Prote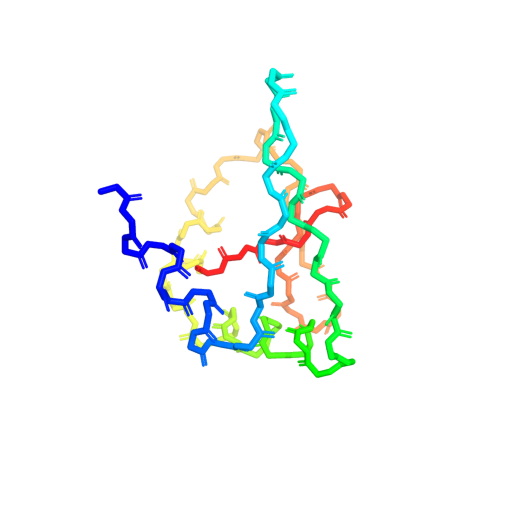in AF-A0A699XTT2-F1 (afdb_monomer_lite)

Organism: Tanacetum cinerariifolium (NCBI:txid118510)

Foldseek 3Di:
DCVVVVVCVVVVFDWDDDDDDDGPRPGPPPVCNVVVQLVVCVVDVVNVVCVVVDDPPFPWDADPSRFIDGPPHGDGD

Secondary structure (DSSP, 8-state):
--HHHHHHHHTT------SSS---------THHHHHHHHHHHH-HHHHHHHHHS-TTS-EEE-TT--EEETTEE---

pLDDT: mean 70.62, std 12.68, range [47.34, 87.0]

Sequence (77 aa):
EEEIIRDLERLGIELYVSGQQGYWASLRIKPDLISRIKEAQKEDSEIWIIFENLDKQVEFRLDDDNVLWQDTRLVIP

Radius of gyration: 14.7 Å; chains: 1; bounding box: 34×30×35 Å

Structure (mmCIF, N/CA/C/O backbone):
data_AF-A0A699XTT2-F1
#
_entry.id   AF-A0A69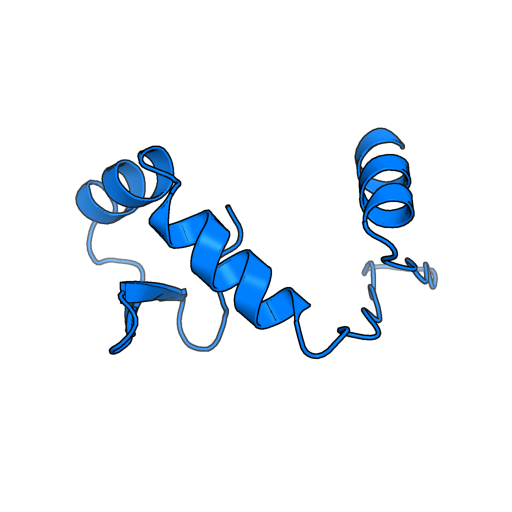9XTT2-F1
#
loop_
_atom_site.group_PDB
_atom_site.id
_atom_site.type_symbol
_atom_site.label_atom_id
_atom_site.label_alt_id
_atom_site.label_comp_id
_atom_site.label_asym_id
_atom_site.label_entity_id
_atom_site.label_seq_id
_atom_site.pdbx_PDB_ins_code
_atom_site.Cartn_x
_atom_site.Cartn_y
_atom_site.Cartn_z
_atom_site.occupancy
_atom_site.B_iso_or_equiv
_atom_site.auth_seq_id
_atom_site.auth_comp_id
_atom_site.auth_asym_id
_atom_site.auth_atom_id
_atom_site.pdbx_PDB_model_num
ATOM 1 N N . GLU A 1 1 ? 13.072 20.599 -7.025 1.00 52.69 1 GLU A N 1
ATOM 2 C CA . GLU A 1 1 ? 12.047 19.938 -7.864 1.00 52.69 1 GLU A CA 1
ATOM 3 C C . GLU A 1 1 ? 12.530 18.674 -8.586 1.00 52.69 1 GLU A C 1
ATOM 5 O O . GLU A 1 1 ? 11.694 17.941 -9.084 1.00 52.69 1 GLU A O 1
ATOM 10 N N . GLU A 1 2 ? 13.828 18.341 -8.579 1.00 54.88 2 GLU A N 1
ATOM 11 C CA . GLU A 1 2 ? 14.364 17.145 -9.267 1.00 54.88 2 GLU A CA 1
ATOM 12 C C . GLU A 1 2 ? 14.772 16.001 -8.316 1.00 54.88 2 GLU A C 1
ATOM 14 O O . GLU A 1 2 ? 15.245 14.962 -8.770 1.00 54.88 2 GLU A O 1
ATOM 19 N N . GLU A 1 3 ? 14.606 16.154 -6.995 1.00 59.59 3 GLU A N 1
ATOM 20 C CA . GLU A 1 3 ? 15.014 15.109 -6.036 1.00 59.59 3 GLU A CA 1
ATOM 21 C C . GLU A 1 3 ? 14.200 13.829 -6.188 1.00 59.59 3 GLU A C 1
ATOM 23 O O . GLU A 1 3 ? 14.781 12.752 -6.232 1.00 59.59 3 GLU A O 1
ATOM 28 N N . ILE A 1 4 ? 12.889 13.958 -6.398 1.00 64.81 4 ILE A N 1
ATOM 29 C CA . ILE A 1 4 ? 12.000 12.816 -6.635 1.00 64.81 4 ILE A CA 1
ATOM 30 C C . ILE A 1 4 ? 12.438 12.053 -7.892 1.00 64.81 4 ILE A C 1
ATOM 32 O O . ILE A 1 4 ? 12.482 10.830 -7.881 1.00 64.81 4 ILE A O 1
ATOM 36 N N . ILE A 1 5 ? 12.832 1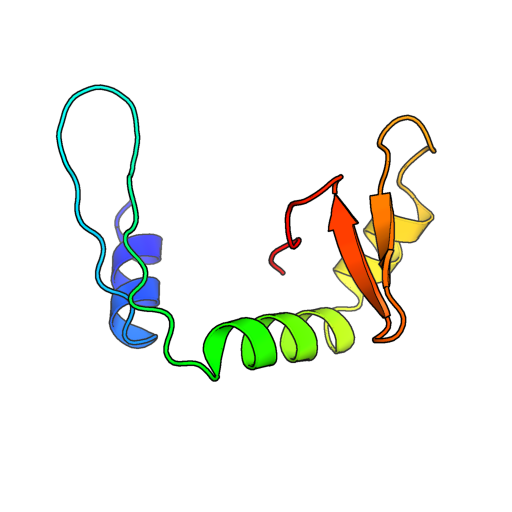2.754 -8.960 1.00 65.19 5 ILE A N 1
ATOM 37 C CA . ILE A 1 5 ? 13.305 12.117 -10.200 1.00 65.19 5 ILE A CA 1
ATOM 38 C C . ILE A 1 5 ? 14.605 11.344 -9.939 1.00 65.19 5 ILE A C 1
ATOM 40 O O . ILE A 1 5 ? 14.702 10.175 -10.307 1.00 65.19 5 ILE A O 1
ATOM 44 N N . ARG A 1 6 ? 15.569 11.948 -9.232 1.00 68.25 6 ARG A N 1
ATOM 45 C CA . ARG A 1 6 ? 16.829 11.279 -8.866 1.00 68.25 6 ARG A CA 1
ATOM 46 C C . ARG A 1 6 ? 16.617 10.058 -7.969 1.00 68.25 6 ARG A C 1
ATOM 48 O O . ARG A 1 6 ? 17.341 9.070 -8.094 1.00 68.25 6 ARG A O 1
ATOM 55 N N . ASP A 1 7 ? 15.675 10.126 -7.036 1.00 72.31 7 ASP A N 1
ATOM 56 C CA . ASP A 1 7 ? 15.388 9.014 -6.131 1.00 72.31 7 ASP A CA 1
ATOM 57 C C . ASP A 1 7 ? 14.700 7.861 -6.873 1.00 72.31 7 ASP A C 1
ATOM 59 O O . ASP A 1 7 ? 15.033 6.696 -6.650 1.00 72.31 7 ASP A O 1
ATOM 63 N N . LEU A 1 8 ? 13.838 8.169 -7.846 1.00 69.62 8 LEU A N 1
ATOM 64 C CA . LEU A 1 8 ? 13.247 7.176 -8.746 1.00 69.62 8 LEU A CA 1
ATOM 65 C C . LEU A 1 8 ? 14.306 6.502 -9.636 1.00 69.62 8 LEU A C 1
ATOM 67 O O . LEU A 1 8 ? 14.335 5.272 -9.722 1.00 69.62 8 LEU A O 1
ATOM 71 N N . GLU A 1 9 ? 15.244 7.260 -10.210 1.00 67.62 9 GLU A N 1
ATOM 72 C CA . GLU A 1 9 ? 16.363 6.697 -10.982 1.00 67.62 9 GLU A CA 1
ATOM 73 C C . GLU A 1 9 ? 17.222 5.739 -10.137 1.00 67.62 9 GLU A C 1
ATOM 75 O O . GLU A 1 9 ? 17.566 4.643 -10.589 1.00 67.62 9 GLU A O 1
ATOM 80 N N . ARG A 1 10 ? 17.514 6.092 -8.875 1.00 69.19 10 ARG A N 1
ATOM 81 C CA . ARG A 1 10 ? 18.240 5.222 -7.925 1.00 69.19 10 ARG A CA 1
ATOM 82 C C . ARG A 1 10 ? 17.501 3.923 -7.614 1.00 69.19 10 ARG A C 1
ATOM 84 O O . ARG A 1 10 ? 18.139 2.901 -7.365 1.00 69.19 10 ARG A O 1
ATOM 91 N N . LEU A 1 11 ? 16.171 3.948 -7.633 1.00 66.75 11 LEU A N 1
ATOM 92 C CA . LEU A 1 11 ? 15.328 2.770 -7.437 1.00 66.75 11 LEU A CA 1
ATOM 93 C C . LEU A 1 11 ? 15.175 1.920 -8.712 1.00 66.75 11 LEU A C 1
ATOM 95 O O . LEU A 1 11 ? 14.555 0.855 -8.657 1.00 66.75 11 LEU A O 1
ATOM 99 N N . GLY A 1 12 ? 15.775 2.340 -9.833 1.00 59.97 12 GLY A N 1
ATOM 100 C CA . GLY A 1 12 ? 15.668 1.670 -11.129 1.00 59.97 12 GLY A CA 1
ATOM 101 C C . GLY A 1 12 ? 14.330 1.928 -11.823 1.00 59.97 12 GLY A C 1
ATOM 102 O O . GLY A 1 12 ? 13.856 1.072 -12.571 1.00 59.97 12 GLY A O 1
ATOM 103 N N . ILE A 1 13 ? 13.707 3.072 -11.534 1.00 65.56 13 ILE A N 1
ATOM 104 C CA . ILE A 1 13 ? 12.411 3.491 -12.062 1.00 65.56 13 ILE A CA 1
ATOM 105 C C . ILE A 1 13 ? 12.650 4.561 -13.128 1.00 65.56 13 ILE A C 1
ATOM 107 O O . ILE A 1 13 ? 13.154 5.640 -12.834 1.00 65.56 13 ILE A O 1
ATOM 111 N N . GLU A 1 14 ? 12.285 4.260 -14.372 1.00 63.41 14 GLU A N 1
ATOM 112 C CA . GLU A 1 14 ? 12.416 5.190 -15.494 1.00 63.41 14 GLU A CA 1
ATOM 113 C C . GLU A 1 14 ? 11.143 6.042 -15.629 1.00 63.41 14 GLU A C 1
ATOM 115 O O . GLU A 1 14 ? 10.032 5.512 -15.731 1.00 63.41 14 GLU A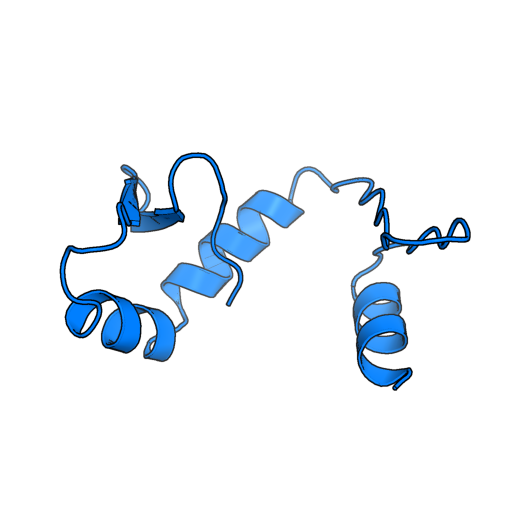 O 1
ATOM 120 N N . LEU A 1 15 ? 11.293 7.371 -15.603 1.00 57.66 15 LEU A N 1
ATOM 121 C CA . LEU A 1 15 ? 10.188 8.323 -15.728 1.00 57.66 15 LEU A CA 1
ATOM 122 C C . LEU A 1 15 ? 10.095 8.838 -17.171 1.00 57.66 15 LEU A C 1
ATOM 124 O O . LEU A 1 15 ? 10.997 9.524 -17.646 1.00 57.66 15 LEU A O 1
ATOM 128 N N . TYR A 1 16 ? 8.980 8.569 -17.856 1.00 52.78 16 TYR A N 1
ATOM 129 C CA . TYR A 1 16 ? 8.710 9.136 -19.179 1.00 52.78 16 TYR A CA 1
ATOM 130 C C . TYR A 1 16 ? 7.812 10.372 -19.061 1.00 52.78 16 TYR A C 1
ATOM 132 O O . TYR A 1 16 ? 6.641 10.282 -18.695 1.00 52.78 16 TYR A O 1
ATOM 140 N N . VAL A 1 17 ? 8.353 11.551 -19.370 1.00 53.53 17 VAL A N 1
ATOM 141 C CA . VAL A 1 17 ? 7.603 12.813 -19.301 1.00 53.53 17 VAL A CA 1
ATOM 142 C C . VAL A 1 17 ? 7.127 13.195 -20.701 1.00 53.53 17 VAL A C 1
ATOM 144 O O . VAL A 1 17 ? 7.893 13.719 -21.507 1.00 53.53 17 VAL A O 1
ATOM 147 N N . SER A 1 18 ? 5.851 12.940 -20.997 1.00 53.28 18 SER A N 1
ATOM 148 C CA . SER A 1 18 ? 5.192 13.429 -22.215 1.00 53.28 18 SER A CA 1
ATOM 149 C C . SER A 1 18 ? 4.359 14.672 -21.883 1.00 53.28 18 SER A C 1
ATOM 151 O O . SER A 1 18 ? 3.606 14.674 -20.910 1.00 53.28 18 SER A O 1
ATOM 153 N N . GLY A 1 19 ? 4.538 15.746 -22.652 1.00 52.25 19 GLY A N 1
ATOM 154 C CA . GLY A 1 19 ? 4.013 17.077 -22.345 1.00 52.25 19 GLY A CA 1
ATOM 155 C C . GLY A 1 19 ? 2.483 17.229 -22.366 1.00 52.25 19 GLY A C 1
ATOM 156 O O . GLY A 1 19 ? 1.771 16.501 -23.046 1.00 52.25 19 GLY A O 1
ATOM 157 N N . GLN A 1 20 ? 2.052 18.277 -21.649 1.00 51.91 20 GLN A N 1
ATOM 158 C CA . GLN A 1 20 ? 0.693 18.765 -21.361 1.00 51.91 20 GLN A CA 1
ATOM 159 C C . GLN A 1 20 ? -0.191 17.830 -20.510 1.00 51.91 20 GLN A C 1
ATOM 161 O O . GLN A 1 20 ? -1.012 17.071 -21.000 1.00 51.91 20 GLN A O 1
ATOM 166 N N . GLN A 1 21 ? -0.062 18.019 -19.189 1.00 53.22 21 GLN A N 1
ATOM 167 C CA . GLN A 1 21 ? -0.988 17.591 -18.129 1.00 53.22 21 GLN A CA 1
ATOM 168 C C . GLN A 1 21 ? -1.038 16.090 -17.800 1.00 53.22 21 GLN A C 1
ATOM 170 O O . GLN A 1 21 ? -2.091 15.461 -17.820 1.00 53.22 21 GLN A O 1
ATOM 175 N N . GLY A 1 22 ? 0.100 15.545 -17.367 1.00 49.84 22 GLY A N 1
ATOM 176 C CA . GLY A 1 22 ? 0.137 14.309 -16.583 1.00 49.84 22 GLY A CA 1
ATOM 177 C C . GLY A 1 22 ? 1.485 13.610 -16.677 1.00 49.84 22 GLY A C 1
ATOM 178 O O . GLY A 1 22 ? 1.913 13.240 -17.766 1.00 49.84 22 GLY A O 1
ATOM 179 N N . TYR A 1 23 ? 2.156 13.411 -15.542 1.00 50.41 23 TYR A N 1
ATOM 180 C CA . TYR A 1 23 ? 3.333 12.548 -15.481 1.00 50.41 23 TYR A CA 1
ATOM 181 C C . TYR A 1 23 ? 2.872 11.093 -15.619 1.00 50.41 23 TYR A C 1
ATOM 183 O O . TYR A 1 23 ? 2.389 10.491 -14.663 1.00 50.41 23 TYR A O 1
ATOM 191 N N . TRP A 1 24 ? 2.990 10.530 -16.820 1.00 47.34 24 TRP A N 1
ATOM 192 C CA . TRP A 1 24 ? 2.801 9.099 -17.043 1.00 47.34 24 TRP A CA 1
ATOM 193 C C . TRP A 1 24 ? 4.116 8.382 -16.739 1.00 47.34 24 TRP A C 1
ATOM 195 O O . TRP A 1 24 ? 4.919 8.112 -17.625 1.00 47.34 24 TRP A O 1
ATOM 205 N N . ALA A 1 25 ? 4.351 8.070 -15.465 1.00 48.69 25 ALA A N 1
ATOM 206 C CA . ALA A 1 25 ? 5.431 7.165 -15.098 1.00 48.69 25 ALA A CA 1
ATOM 207 C C . ALA A 1 25 ? 5.070 5.743 -15.560 1.00 48.69 25 ALA A C 1
ATOM 209 O O . ALA A 1 25 ? 4.311 5.037 -14.896 1.00 48.69 25 ALA A O 1
ATOM 210 N N . SER A 1 26 ? 5.593 5.304 -16.709 1.00 48.31 26 SER A N 1
ATOM 211 C CA . SER A 1 26 ? 5.563 3.890 -17.083 1.00 48.31 26 SER A CA 1
ATOM 212 C C . SER A 1 26 ? 6.620 3.154 -16.272 1.00 48.31 26 SER A C 1
ATOM 214 O O . SER A 1 26 ? 7.737 2.908 -16.724 1.00 48.31 26 SER A O 1
ATOM 216 N N . LEU A 1 27 ? 6.267 2.806 -15.044 1.00 54.41 27 LEU A N 1
ATOM 217 C CA . LEU A 1 27 ? 7.074 1.910 -14.247 1.00 54.41 27 LEU A CA 1
ATOM 218 C C . LEU A 1 27 ? 7.074 0.545 -14.948 1.00 54.41 27 LEU A C 1
ATOM 220 O O . LEU A 1 27 ? 6.065 -0.163 -14.947 1.00 54.41 27 LEU A O 1
ATOM 224 N N . ARG A 1 28 ? 8.199 0.143 -15.551 1.00 49.50 28 ARG A N 1
ATOM 225 C CA . ARG A 1 28 ? 8.439 -1.275 -15.838 1.00 49.50 28 ARG A CA 1
ATOM 226 C C . ARG A 1 28 ? 8.622 -1.940 -14.477 1.00 49.50 28 ARG A C 1
ATOM 228 O O . ARG A 1 28 ? 9.742 -2.066 -13.996 1.00 49.50 28 ARG A O 1
ATOM 235 N N . ILE A 1 29 ? 7.500 -2.259 -13.829 1.00 56.53 29 ILE A N 1
ATOM 236 C CA . ILE A 1 29 ? 7.441 -2.853 -12.496 1.00 56.53 29 ILE A CA 1
ATOM 237 C C . ILE A 1 29 ? 8.300 -4.115 -12.574 1.00 56.53 29 ILE A C 1
ATOM 239 O O . ILE A 1 29 ? 7.889 -5.106 -13.182 1.00 56.53 29 ILE A O 1
ATOM 243 N N . LYS A 1 30 ? 9.520 -4.097 -12.012 1.00 58.50 30 LYS A N 1
ATOM 244 C CA . LYS A 1 30 ? 10.149 -5.365 -11.639 1.00 58.50 30 LYS A CA 1
ATOM 245 C C . LYS A 1 30 ? 9.091 -6.087 -10.807 1.00 58.50 30 LYS A C 1
ATOM 247 O O . LYS A 1 30 ? 8.534 -5.438 -9.928 1.00 58.50 30 LYS A O 1
ATOM 252 N N . PRO A 1 31 ? 8.792 -7.372 -11.048 1.00 59.09 31 PRO A N 1
ATOM 253 C CA . PRO A 1 31 ? 7.748 -8.082 -10.305 1.00 59.09 31 PRO A CA 1
ATOM 254 C C . PRO A 1 31 ? 7.847 -7.913 -8.777 1.00 59.09 31 PRO A C 1
ATOM 256 O O . PRO A 1 31 ? 6.845 -8.008 -8.081 1.00 59.09 31 PRO A O 1
ATOM 259 N N . ASP A 1 32 ? 9.048 -7.613 -8.273 1.00 71.88 32 ASP A N 1
ATOM 260 C CA . ASP A 1 32 ? 9.342 -7.345 -6.871 1.00 71.88 32 ASP A CA 1
ATOM 261 C C . ASP A 1 32 ? 8.882 -5.979 -6.331 1.00 71.88 32 ASP A C 1
ATOM 263 O O . ASP A 1 32 ? 8.816 -5.825 -5.119 1.00 71.88 32 ASP A O 1
ATOM 267 N N . LEU A 1 33 ? 8.565 -4.981 -7.157 1.00 75.06 33 LEU A N 1
ATOM 268 C CA . LEU A 1 33 ? 8.331 -3.619 -6.673 1.00 75.06 33 LEU A CA 1
ATOM 269 C C . LEU A 1 33 ? 6.984 -3.481 -5.962 1.00 75.06 33 LEU A C 1
ATOM 271 O O . LEU A 1 33 ? 6.919 -2.837 -4.921 1.00 75.06 33 LEU A O 1
ATOM 275 N N . ILE A 1 34 ? 5.940 -4.152 -6.458 1.00 77.56 34 ILE A N 1
ATOM 276 C CA . ILE A 1 34 ? 4.674 -4.264 -5.716 1.00 77.56 34 ILE A CA 1
ATOM 277 C C . ILE A 1 34 ? 4.935 -4.943 -4.369 1.00 77.56 34 ILE A C 1
ATOM 279 O O . ILE A 1 34 ? 4.480 -4.447 -3.344 1.00 77.56 34 ILE A O 1
ATOM 283 N N . SER A 1 35 ? 5.731 -6.015 -4.344 1.00 82.12 35 SER A N 1
ATOM 284 C CA . SER A 1 35 ? 6.102 -6.688 -3.096 1.00 82.12 35 SER A CA 1
ATOM 285 C C . SER A 1 35 ? 6.887 -5.771 -2.155 1.00 82.12 35 SER A C 1
ATOM 287 O O . SER A 1 35 ? 6.604 -5.739 -0.967 1.00 82.12 35 SER A O 1
ATOM 289 N N . ARG A 1 36 ? 7.827 -4.969 -2.665 1.00 81.00 36 ARG A N 1
ATOM 290 C CA . ARG A 1 36 ? 8.606 -4.015 -1.860 1.00 81.00 36 ARG A CA 1
ATOM 291 C C . ARG A 1 36 ? 7.740 -2.907 -1.270 1.00 81.00 36 ARG A C 1
ATOM 293 O O . ARG A 1 36 ? 7.966 -2.531 -0.130 1.00 81.00 36 ARG A O 1
ATOM 300 N N . ILE A 1 37 ? 6.757 -2.408 -2.019 1.00 82.81 37 ILE A N 1
ATOM 301 C CA . ILE A 1 37 ? 5.789 -1.422 -1.520 1.00 82.81 37 ILE A CA 1
ATOM 302 C C . ILE A 1 37 ? 4.914 -2.049 -0.429 1.00 82.81 37 ILE A C 1
ATOM 304 O O . ILE A 1 37 ? 4.723 -1.436 0.616 1.00 82.81 37 ILE A O 1
ATOM 308 N N . LYS A 1 38 ? 4.433 -3.283 -0.639 1.00 83.88 38 LYS A N 1
ATOM 309 C CA . LYS A 1 38 ? 3.676 -4.027 0.377 1.00 83.88 38 LYS A CA 1
ATOM 310 C C . LYS A 1 38 ? 4.477 -4.211 1.668 1.00 83.88 38 LYS A C 1
ATOM 312 O O . LYS A 1 38 ? 3.935 -3.996 2.743 1.00 83.88 38 LYS A O 1
ATOM 317 N N . GLU A 1 39 ? 5.751 -4.588 1.573 1.00 86.06 39 GLU A N 1
ATOM 318 C CA . GLU A 1 39 ? 6.609 -4.745 2.754 1.00 86.06 39 GLU A CA 1
ATOM 319 C C . GLU A 1 39 ? 6.910 -3.401 3.432 1.00 86.06 39 GLU A C 1
ATOM 321 O O . GLU A 1 39 ? 6.797 -3.304 4.649 1.00 86.06 39 GLU A O 1
ATOM 326 N N . ALA A 1 40 ? 7.195 -2.343 2.667 1.00 84.56 40 ALA A N 1
ATOM 327 C CA . ALA A 1 40 ? 7.454 -1.016 3.226 1.00 84.56 40 ALA A CA 1
ATOM 328 C C . ALA A 1 40 ? 6.241 -0.448 3.983 1.00 84.56 40 ALA A C 1
ATOM 330 O O . ALA A 1 40 ? 6.416 0.142 5.042 1.00 84.56 40 ALA A O 1
ATOM 331 N N . GLN A 1 41 ? 5.012 -0.685 3.504 1.00 84.12 41 GLN A N 1
ATOM 332 C CA . GLN A 1 41 ? 3.805 -0.298 4.246 1.00 84.12 41 GLN A CA 1
ATOM 333 C C . GLN A 1 41 ? 3.685 -0.998 5.604 1.00 84.12 41 GLN A C 1
ATOM 335 O O . GLN A 1 41 ? 3.217 -0.395 6.565 1.00 84.12 41 GLN A O 1
ATOM 340 N N . LYS A 1 42 ? 4.079 -2.273 5.699 1.00 83.38 42 LYS A N 1
ATOM 341 C CA . LYS A 1 42 ? 4.003 -3.023 6.963 1.00 83.38 42 LYS A CA 1
ATOM 342 C C . LYS A 1 42 ? 4.950 -2.453 8.017 1.00 83.38 42 LYS A C 1
ATOM 344 O O . LYS A 1 42 ? 4.649 -2.544 9.205 1.00 83.38 42 LYS A O 1
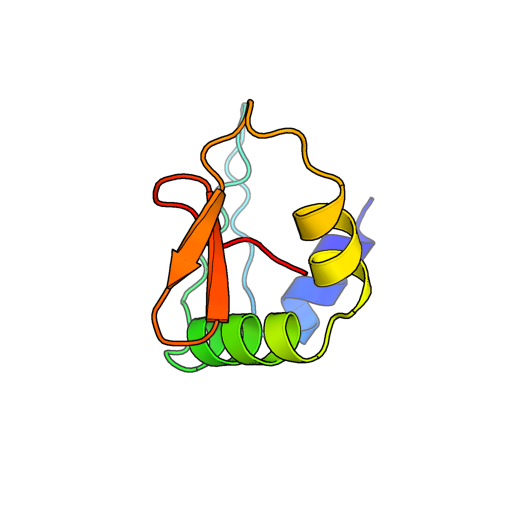ATOM 349 N N . GLU A 1 43 ? 6.078 -1.896 7.586 1.00 84.19 43 GLU A N 1
ATOM 350 C CA . GLU A 1 43 ? 7.092 -1.298 8.459 1.00 84.19 43 GLU A CA 1
ATOM 351 C C . GLU A 1 43 ? 6.802 0.174 8.809 1.00 84.19 43 GLU A C 1
ATOM 353 O O . GLU A 1 43 ? 7.410 0.706 9.740 1.00 84.19 43 GLU A O 1
ATOM 358 N N . ASP A 1 44 ? 5.864 0.826 8.116 1.00 84.62 44 ASP A N 1
ATOM 359 C CA . ASP A 1 44 ? 5.547 2.242 8.306 1.00 84.62 44 ASP A CA 1
ATOM 360 C C . ASP A 1 44 ? 4.456 2.457 9.370 1.00 84.62 44 ASP A C 1
ATOM 362 O O . ASP A 1 44 ? 3.260 2.267 9.141 1.00 84.62 44 ASP A O 1
ATOM 366 N N . SER A 1 45 ? 4.873 2.879 10.566 1.00 79.12 45 SER A N 1
ATOM 367 C CA . SER A 1 45 ? 3.975 3.165 11.690 1.00 79.12 45 SER A CA 1
ATOM 368 C C . SER A 1 45 ? 3.169 4.457 11.536 1.00 79.12 45 SER A C 1
ATOM 370 O O . SER A 1 45 ? 2.122 4.584 12.175 1.00 79.12 45 SER A O 1
ATOM 372 N N . GLU A 1 46 ? 3.596 5.399 10.690 1.00 80.44 46 GLU A N 1
ATOM 373 C CA . GLU A 1 46 ? 2.841 6.625 10.419 1.00 80.44 46 GLU A CA 1
ATOM 374 C C . GLU A 1 46 ? 1.615 6.325 9.552 1.00 80.44 46 GLU A C 1
ATOM 376 O O . GLU A 1 46 ? 0.538 6.861 9.826 1.00 80.44 46 GLU A O 1
ATOM 381 N N . ILE A 1 47 ? 1.722 5.397 8.591 1.00 78.06 47 ILE A N 1
ATOM 382 C CA . ILE A 1 47 ? 0.564 4.907 7.818 1.00 78.06 47 ILE A CA 1
ATOM 383 C C . ILE A 1 47 ? -0.502 4.319 8.745 1.00 78.06 47 ILE A C 1
ATOM 385 O O . ILE A 1 47 ? -1.687 4.615 8.580 1.00 78.06 47 ILE A O 1
ATOM 389 N N . TRP A 1 48 ? -0.101 3.523 9.739 1.00 78.00 48 TRP A N 1
ATOM 390 C CA . TRP A 1 48 ? -1.033 2.942 10.711 1.00 78.00 48 TRP A CA 1
ATOM 391 C C . TRP A 1 48 ? -1.747 4.013 11.538 1.00 78.00 48 TRP A C 1
ATOM 393 O O . TRP A 1 48 ? -2.963 3.947 11.714 1.00 78.00 48 TRP A O 1
ATOM 403 N N . ILE A 1 49 ? -1.019 5.040 11.982 1.00 78.06 49 ILE A N 1
ATOM 404 C CA . ILE A 1 49 ? -1.599 6.173 12.714 1.00 78.06 49 ILE A CA 1
ATOM 405 C C . ILE A 1 49 ? -2.585 6.938 11.824 1.00 78.06 49 ILE A C 1
ATOM 407 O O . ILE A 1 49 ? -3.675 7.295 12.271 1.00 78.06 49 ILE A O 1
ATOM 411 N N . ILE A 1 50 ? -2.240 7.188 10.561 1.00 75.94 50 ILE A N 1
ATOM 412 C CA . ILE A 1 50 ? -3.126 7.870 9.612 1.00 75.94 50 ILE A CA 1
ATOM 413 C C . ILE A 1 50 ? -4.379 7.028 9.350 1.00 75.94 50 ILE A C 1
ATOM 415 O O . ILE A 1 50 ? -5.478 7.577 9.352 1.00 75.94 50 ILE A O 1
ATOM 419 N N . PHE A 1 51 ? -4.242 5.710 9.196 1.00 74.06 51 PHE A N 1
ATOM 420 C CA . PHE A 1 51 ? -5.370 4.792 9.036 1.00 74.06 51 PHE A CA 1
ATOM 421 C C . PHE A 1 51 ? -6.331 4.833 10.231 1.00 74.06 51 PHE A C 1
ATOM 423 O O . PHE A 1 51 ? -7.540 4.922 10.033 1.00 74.06 51 PHE A O 1
ATOM 430 N N . GLU A 1 52 ? -5.814 4.828 11.462 1.00 76.12 52 GLU A N 1
ATOM 431 C CA . GLU A 1 52 ? -6.644 4.919 12.671 1.00 76.12 52 GLU A CA 1
ATOM 432 C C . GLU A 1 52 ? -7.362 6.272 12.810 1.00 76.12 52 GLU A C 1
ATOM 434 O O . GLU A 1 52 ? -8.467 6.334 13.351 1.00 76.12 52 GLU A O 1
ATOM 439 N N . ASN A 1 53 ? -6.748 7.353 12.319 1.00 76.56 53 ASN A N 1
ATOM 440 C CA . ASN A 1 53 ? -7.294 8.711 12.402 1.00 76.56 53 ASN A CA 1
ATOM 441 C C . ASN A 1 53 ? -8.167 9.110 11.201 1.00 76.56 53 ASN A C 1
ATOM 443 O O . ASN A 1 53 ? -8.890 10.107 11.278 1.00 76.56 53 ASN A O 1
ATOM 447 N N . LEU A 1 54 ? -8.100 8.376 10.089 1.00 72.81 54 LEU A N 1
ATOM 448 C CA . LEU A 1 54 ? -8.921 8.618 8.909 1.00 72.81 54 LEU A CA 1
ATOM 449 C C . LEU A 1 54 ? -10.384 8.304 9.238 1.00 72.81 54 LEU A C 1
ATOM 451 O O . LEU A 1 54 ? -10.809 7.151 9.309 1.00 72.81 54 LEU A O 1
ATOM 455 N N . ASP A 1 55 ? -11.168 9.366 9.430 1.00 56.88 55 ASP A N 1
ATOM 456 C CA . ASP A 1 55 ? -12.625 9.287 9.496 1.00 56.88 55 ASP A CA 1
ATOM 457 C C . ASP A 1 55 ? -13.144 8.528 8.260 1.00 56.88 55 ASP A C 1
ATOM 459 O O . ASP A 1 55 ? -12.638 8.715 7.149 1.00 56.88 55 ASP A O 1
ATOM 463 N N . LYS A 1 56 ? -14.152 7.665 8.442 1.00 62.56 56 LYS A N 1
ATOM 464 C CA . LYS A 1 56 ? -14.631 6.642 7.476 1.00 62.56 56 LYS A CA 1
ATOM 465 C C . LYS A 1 56 ? -15.206 7.201 6.159 1.00 62.56 56 LYS A C 1
ATOM 467 O O . LYS A 1 56 ? -15.901 6.495 5.432 1.00 62.56 56 LYS A O 1
ATOM 472 N N . GLN A 1 57 ? -14.978 8.477 5.866 1.00 59.00 57 GLN A N 1
ATOM 473 C CA . GLN A 1 57 ? -15.444 9.179 4.674 1.00 59.00 57 GLN A CA 1
ATOM 474 C C . GLN A 1 57 ? -14.727 8.736 3.398 1.00 59.00 57 GLN A C 1
ATOM 476 O O . GLN A 1 57 ? -15.225 8.984 2.302 1.00 59.00 57 GLN A O 1
ATOM 481 N N . VAL A 1 58 ? -13.577 8.075 3.529 1.00 61.59 58 VAL A N 1
ATOM 482 C CA . VAL A 1 58 ? -12.803 7.548 2.409 1.00 61.59 58 VAL A CA 1
ATOM 483 C C . VAL A 1 58 ? -12.735 6.031 2.555 1.00 61.59 58 VAL A C 1
ATOM 485 O O . VAL A 1 58 ? -12.450 5.519 3.635 1.00 61.59 58 VAL A O 1
ATOM 488 N N . GLU A 1 59 ? -13.039 5.307 1.481 1.00 76.69 59 GLU A N 1
ATOM 489 C CA . GLU A 1 59 ? -13.218 3.852 1.482 1.00 76.69 59 GLU A CA 1
ATOM 490 C C . GLU A 1 59 ? -11.868 3.104 1.491 1.00 76.69 59 GLU A C 1
ATOM 492 O O . GLU A 1 59 ? -11.532 2.354 0.573 1.00 76.69 59 GLU A O 1
ATOM 497 N N . PHE A 1 60 ? -11.059 3.360 2.520 1.00 82.00 60 PHE A N 1
ATOM 498 C CA . PHE A 1 60 ? -9.813 2.647 2.768 1.00 82.00 60 PHE A CA 1
ATOM 499 C C . PHE A 1 60 ? -10.097 1.222 3.240 1.00 82.00 60 PHE A C 1
ATOM 501 O O . PHE A 1 60 ? -10.990 0.988 4.058 1.00 82.00 60 PHE A O 1
ATOM 508 N N . ARG A 1 61 ? -9.339 0.258 2.717 1.00 84.44 61 ARG A N 1
ATOM 509 C CA . ARG A 1 61 ? -9.510 -1.166 3.020 1.00 84.44 61 ARG A CA 1
ATOM 510 C C . ARG A 1 61 ? -8.148 -1.814 3.216 1.00 84.44 61 ARG A C 1
ATOM 512 O O . ARG A 1 61 ? -7.212 -1.510 2.483 1.00 84.44 61 ARG A O 1
ATOM 519 N N . LEU A 1 62 ? -8.064 -2.709 4.192 1.00 86.25 62 LEU A N 1
ATOM 520 C CA . LEU A 1 62 ? -6.942 -3.630 4.330 1.00 86.25 62 LEU A CA 1
ATOM 521 C C . LEU A 1 62 ? -7.273 -4.919 3.575 1.00 86.25 62 LEU A C 1
ATOM 523 O O . LEU A 1 62 ? -8.415 -5.383 3.631 1.00 86.25 62 LEU A O 1
ATOM 527 N N . ASP A 1 63 ? -6.295 -5.466 2.859 1.00 85.56 63 ASP A N 1
ATOM 528 C CA . ASP A 1 63 ? -6.385 -6.816 2.296 1.00 85.56 63 ASP A CA 1
ATOM 529 C C . ASP A 1 63 ? -5.893 -7.884 3.294 1.00 85.56 63 ASP A C 1
ATOM 531 O O . ASP A 1 63 ? -5.504 -7.576 4.424 1.00 85.56 63 ASP A O 1
ATOM 535 N N . ASP A 1 64 ? -5.904 -9.153 2.873 1.00 87.00 64 ASP A N 1
ATOM 536 C CA . ASP A 1 64 ? -5.459 -10.288 3.696 1.00 87.00 64 ASP A CA 1
ATOM 537 C C . ASP A 1 64 ? -3.967 -10.209 4.092 1.00 87.00 64 ASP A C 1
ATOM 539 O O . ASP A 1 64 ? -3.543 -10.881 5.033 1.00 87.00 64 ASP A O 1
ATOM 543 N N . ASP A 1 65 ? -3.171 -9.378 3.407 1.00 86.00 65 ASP A N 1
ATOM 544 C CA . ASP A 1 65 ? -1.752 -9.147 3.688 1.00 86.00 65 ASP A CA 1
ATOM 545 C C . ASP A 1 65 ? -1.519 -7.934 4.613 1.00 86.00 65 ASP A C 1
ATOM 547 O O . ASP A 1 65 ? -0.365 -7.538 4.810 1.00 86.00 65 ASP A O 1
ATOM 551 N N . ASN A 1 66 ? -2.576 -7.336 5.181 1.00 83.75 66 ASN A N 1
ATOM 552 C CA . ASN A 1 66 ? -2.535 -6.074 5.933 1.00 83.75 66 ASN A CA 1
ATOM 553 C C . ASN A 1 66 ? -1.989 -4.892 5.113 1.00 83.75 66 ASN A C 1
ATOM 555 O O . ASN A 1 66 ? -1.354 -3.991 5.659 1.00 83.75 66 ASN A O 1
ATOM 559 N N . VAL A 1 67 ? -2.227 -4.893 3.802 1.00 85.88 67 VAL A N 1
ATOM 560 C CA . VAL A 1 67 ? -1.820 -3.809 2.904 1.00 85.88 67 VAL A CA 1
ATOM 561 C C . VAL A 1 67 ? -2.982 -2.841 2.730 1.00 85.88 67 VAL A C 1
ATOM 563 O O . VAL A 1 67 ? -4.121 -3.258 2.517 1.00 85.88 67 VAL A O 1
ATOM 566 N N . LEU A 1 68 ? -2.694 -1.543 2.807 1.00 86.81 68 LEU A N 1
ATOM 567 C CA . LEU A 1 68 ? -3.684 -0.484 2.703 1.00 86.81 68 LEU A CA 1
ATOM 568 C C . LEU A 1 68 ? -3.984 -0.131 1.242 1.00 86.81 68 LEU A C 1
ATOM 570 O O . LEU A 1 68 ? -3.098 0.208 0.446 1.00 86.81 68 LEU A O 1
ATOM 574 N N . TRP A 1 69 ? -5.275 -0.149 0.927 1.00 86.12 69 TRP A N 1
ATOM 575 C CA . TRP A 1 69 ? -5.842 0.204 -0.365 1.00 86.12 69 TRP A CA 1
ATOM 576 C C . TRP A 1 69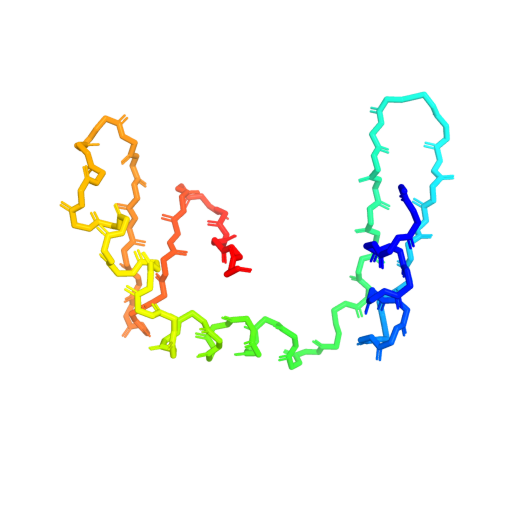 ? -6.838 1.351 -0.230 1.00 86.12 69 TRP A C 1
ATOM 578 O O . TRP A 1 69 ? -7.577 1.435 0.749 1.00 86.12 69 TRP A O 1
ATOM 588 N N . GLN A 1 70 ? -6.903 2.199 -1.254 1.00 82.00 70 GLN A N 1
ATOM 589 C CA . GLN A 1 70 ? -7.971 3.171 -1.463 1.00 82.00 70 GLN A CA 1
ATOM 590 C C . GLN A 1 70 ? -8.734 2.779 -2.730 1.00 82.00 70 GLN A C 1
ATOM 592 O O . GLN A 1 70 ? -8.214 2.951 -3.835 1.00 82.00 70 GLN A O 1
ATOM 597 N N . ASP A 1 71 ? -9.952 2.253 -2.581 1.00 81.81 71 ASP A N 1
ATOM 598 C CA . ASP A 1 71 ? -10.703 1.646 -3.691 1.00 81.81 71 ASP A CA 1
ATOM 599 C C . ASP A 1 71 ? -9.855 0.568 -4.406 1.00 81.81 71 ASP A C 1
ATOM 601 O O . ASP A 1 71 ? -9.578 -0.479 -3.820 1.00 81.81 71 ASP A O 1
ATOM 605 N N . THR A 1 72 ? -9.356 0.831 -5.620 1.00 81.31 72 THR A N 1
ATOM 606 C CA . THR A 1 72 ? -8.468 -0.082 -6.366 1.00 81.31 72 THR A CA 1
ATOM 607 C C . THR A 1 72 ? -6.998 0.357 -6.384 1.00 81.31 72 THR A C 1
ATOM 609 O O . THR A 1 72 ? -6.218 -0.135 -7.204 1.00 81.31 72 THR A O 1
ATOM 612 N N . ARG A 1 73 ? -6.608 1.343 -5.565 1.00 82.88 73 ARG A N 1
ATOM 613 C CA . ARG A 1 73 ? -5.269 1.955 -5.574 1.00 82.88 73 ARG A CA 1
ATOM 614 C C . ARG A 1 73 ? -4.460 1.527 -4.357 1.00 82.88 73 ARG A C 1
ATOM 616 O O . ARG A 1 73 ? -4.927 1.658 -3.231 1.00 82.88 73 ARG A O 1
ATOM 623 N N . LEU A 1 74 ? -3.239 1.059 -4.599 1.00 83.19 74 LEU A N 1
ATOM 624 C CA . LEU A 1 74 ? -2.272 0.755 -3.549 1.00 83.19 74 LEU A CA 1
ATOM 625 C C . LEU A 1 74 ? -1.761 2.067 -2.944 1.00 83.19 74 LEU A C 1
ATOM 627 O O . LEU A 1 74 ? -1.320 2.946 -3.689 1.00 83.19 74 LEU A O 1
ATOM 631 N N . VAL A 1 75 ? -1.826 2.204 -1.620 1.00 80.19 75 VAL A N 1
ATOM 632 C CA . VAL A 1 75 ? -1.224 3.352 -0.926 1.00 80.19 75 VAL A CA 1
ATOM 633 C C . VAL A 1 75 ? 0.301 3.245 -1.023 1.00 80.19 75 VAL A C 1
ATOM 635 O O . VAL A 1 75 ? 0.855 2.154 -1.048 1.00 80.19 75 VAL A O 1
ATOM 638 N N . ILE A 1 76 ? 1.014 4.354 -1.152 1.00 78.69 76 ILE A N 1
ATOM 639 C CA . ILE A 1 76 ? 2.481 4.342 -1.139 1.00 78.69 76 ILE A CA 1
ATOM 640 C C . ILE A 1 76 ? 2.916 4.994 0.180 1.00 78.69 76 ILE A C 1
ATOM 642 O O . ILE A 1 76 ? 2.356 6.052 0.475 1.00 78.69 76 ILE A O 1
ATOM 646 N N . PRO A 1 77 ? 3.822 4.366 0.958 1.00 70.00 77 PRO A N 1
ATOM 647 C CA . PRO A 1 77 ? 4.479 4.999 2.104 1.00 70.00 77 PRO A CA 1
ATOM 648 C C . PRO A 1 77 ? 5.182 6.302 1.724 1.00 70.00 77 PRO A C 1
ATOM 650 O O . PRO A 1 77 ? 5.854 6.308 0.663 1.00 70.00 77 PRO A O 1
#